Protein AF-A0A351SGM0-F1 (afdb_monomer_lite)

Radius of gyration: 14.9 Å; chains: 1; bounding box: 34×31×40 Å

Foldseek 3Di:
DDKDKWPQDQPVPPPQVVLVVVQWDKDKFHDHRTIIMMDIDNDAFPDKDFDDPPDDPPDHRFKIWTWHQDPVRDIDIDIGGDDDPQPDCPPPVSND

Structure (mmCIF, N/CA/C/O backbone):
data_AF-A0A351SGM0-F1
#
_entry.id   AF-A0A351SGM0-F1
#
loop_
_atom_site.group_PDB
_atom_site.id
_atom_site.type_symbol
_atom_site.label_atom_id
_atom_site.label_alt_id
_atom_site.label_comp_id
_atom_site.label_asym_id
_atom_site.label_entity_id
_atom_site.label_seq_id
_atom_site.pdbx_PDB_ins_code
_atom_site.Cartn_x
_atom_site.Cartn_y
_atom_site.Cartn_z
_atom_site.occupancy
_atom_site.B_iso_or_equiv
_atom_site.auth_seq_id
_atom_site.auth_comp_id
_atom_site.auth_asym_id
_atom_site.auth_atom_id
_atom_site.pdbx_PDB_model_num
ATOM 1 N N . VAL A 1 1 ? 2.121 -2.194 13.947 1.00 96.50 1 VAL A N 1
ATOM 2 C CA . VAL A 1 1 ? 1.988 -2.152 12.473 1.00 96.50 1 VAL A CA 1
ATOM 3 C C . VAL A 1 1 ? 3.361 -2.439 11.891 1.00 96.50 1 VAL A C 1
ATOM 5 O O . VAL A 1 1 ? 4.332 -1.990 12.484 1.00 96.50 1 VAL A O 1
ATOM 8 N N . ILE A 1 2 ? 3.453 -3.222 10.818 1.00 98.50 2 ILE A N 1
ATOM 9 C 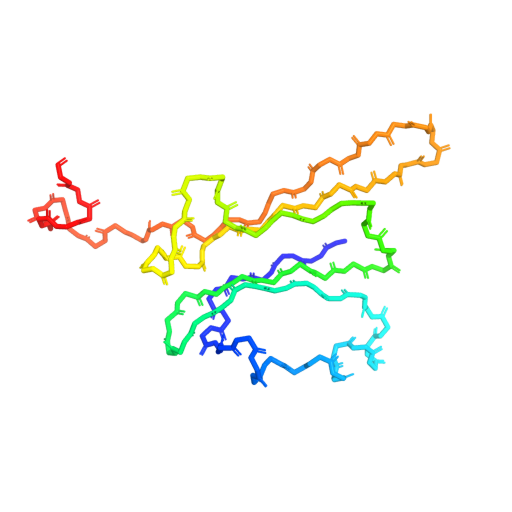CA . ILE A 1 2 ? 4.702 -3.556 10.124 1.00 98.50 2 ILE A CA 1
ATOM 10 C C . ILE A 1 2 ? 4.513 -3.200 8.648 1.00 98.50 2 ILE A C 1
ATOM 12 O O . ILE A 1 2 ? 3.570 -3.677 8.019 1.00 98.50 2 ILE A O 1
ATOM 16 N N . GLY A 1 3 ? 5.397 -2.365 8.106 1.00 98.31 3 GLY A N 1
ATOM 17 C CA . GLY A 1 3 ? 5.473 -2.086 6.675 1.00 98.31 3 GLY A CA 1
ATOM 18 C C . GLY A 1 3 ? 6.626 -2.865 6.053 1.00 98.31 3 GLY A C 1
ATOM 19 O O . GLY A 1 3 ? 7.754 -2.743 6.524 1.00 98.31 3 GLY A O 1
ATOM 20 N N . LEU A 1 4 ? 6.350 -3.651 5.014 1.00 98.25 4 LEU A N 1
ATOM 21 C CA . LEU A 1 4 ? 7.365 -4.325 4.204 1.00 98.25 4 LEU A CA 1
ATOM 22 C C . LEU A 1 4 ? 7.510 -3.621 2.857 1.00 98.25 4 LEU A C 1
ATOM 24 O O . LEU A 1 4 ? 6.516 -3.156 2.290 1.00 98.25 4 LEU A O 1
ATOM 28 N N . GLN A 1 5 ? 8.737 -3.578 2.349 1.00 98.00 5 GLN A N 1
ATOM 29 C CA . GLN A 1 5 ? 9.089 -3.041 1.038 1.00 98.00 5 GLN A CA 1
ATOM 30 C C . GLN A 1 5 ? 9.847 -4.100 0.239 1.00 98.00 5 GLN A C 1
ATOM 32 O O . GLN A 1 5 ? 10.467 -4.995 0.812 1.00 98.00 5 GLN A O 1
ATOM 37 N N . GLU A 1 6 ? 9.808 -3.967 -1.083 1.00 96.25 6 GLU A N 1
ATOM 38 C CA . GLU A 1 6 ? 10.515 -4.841 -2.017 1.00 96.25 6 GLU A CA 1
ATOM 39 C C . GLU A 1 6 ? 10.087 -6.319 -1.909 1.00 96.25 6 GLU A C 1
ATOM 41 O O . GLU A 1 6 ? 10.912 -7.232 -1.953 1.00 96.25 6 GLU A O 1
ATOM 46 N N . THR A 1 7 ? 8.777 -6.566 -1.775 1.00 96.50 7 THR A N 1
ATOM 47 C CA . THR A 1 7 ? 8.219 -7.926 -1.633 1.00 96.50 7 THR A CA 1
ATOM 48 C C . THR A 1 7 ? 8.405 -8.794 -2.883 1.00 96.50 7 THR A C 1
ATOM 50 O O . THR A 1 7 ? 8.390 -10.017 -2.768 1.00 96.50 7 THR A O 1
ATOM 53 N N . LYS A 1 8 ? 8.590 -8.183 -4.068 1.00 94.81 8 LYS A N 1
ATOM 54 C CA . LYS A 1 8 ? 8.899 -8.842 -5.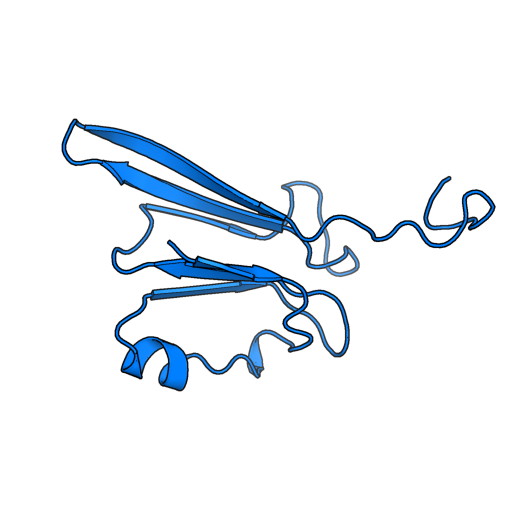359 1.00 94.81 8 LYS A CA 1
ATOM 55 C C . LYS A 1 8 ? 7.938 -9.964 -5.765 1.00 94.81 8 LYS A C 1
ATOM 57 O O . LYS A 1 8 ? 8.297 -10.856 -6.537 1.00 94.81 8 LYS A O 1
ATOM 62 N N . VAL A 1 9 ? 6.708 -9.910 -5.272 1.00 94.75 9 VAL A N 1
ATOM 63 C CA . VAL A 1 9 ? 5.671 -10.908 -5.523 1.00 94.75 9 VAL A CA 1
ATOM 64 C C . VAL A 1 9 ? 4.440 -10.215 -6.096 1.00 94.75 9 VAL A C 1
ATOM 66 O O . VAL A 1 9 ? 4.065 -9.131 -5.651 1.00 94.75 9 VAL A O 1
ATOM 69 N N . GLN A 1 10 ? 3.833 -10.828 -7.111 1.00 94.06 10 GLN A N 1
ATOM 70 C CA . GLN A 1 10 ? 2.545 -10.378 -7.641 1.00 94.06 10 GLN A CA 1
ATOM 71 C C . GLN A 1 10 ? 1.419 -10.717 -6.658 1.00 94.06 10 GLN A C 1
ATOM 73 O O . GLN A 1 10 ? 1.528 -11.712 -5.941 1.00 94.06 10 GLN A O 1
ATOM 78 N N . ASP A 1 11 ? 0.346 -9.924 -6.653 1.00 94.12 11 ASP A N 1
ATOM 79 C CA . ASP A 1 11 ? -0.731 -10.028 -5.657 1.00 94.12 11 ASP A CA 1
ATOM 80 C C . ASP A 1 11 ? -1.290 -11.461 -5.523 1.00 94.12 11 ASP A C 1
ATOM 82 O O . ASP A 1 11 ? -1.380 -11.971 -4.407 1.00 94.12 11 ASP A O 1
ATOM 86 N N . ASP A 1 12 ? -1.545 -12.159 -6.636 1.00 95.75 12 ASP A N 1
ATOM 87 C CA . ASP A 1 12 ? -2.103 -13.527 -6.635 1.00 95.75 12 ASP A CA 1
ATOM 88 C C . ASP A 1 12 ? -1.189 -14.591 -6.002 1.00 95.75 12 ASP A C 1
ATOM 90 O O . ASP A 1 12 ? -1.634 -15.692 -5.684 1.00 95.75 12 ASP A O 1
ATOM 94 N N . LEU A 1 13 ? 0.101 -14.286 -5.834 1.00 96.56 13 LEU A N 1
ATOM 95 C CA . LEU A 1 13 ? 1.089 -15.179 -5.224 1.00 96.56 13 LEU A CA 1
ATOM 96 C C . LEU A 1 13 ? 1.530 -14.713 -3.832 1.00 96.56 13 LEU A C 1
ATOM 98 O O . LEU A 1 13 ? 2.435 -15.311 -3.246 1.00 96.56 13 LEU A O 1
ATOM 102 N N . PHE A 1 14 ? 0.936 -13.645 -3.295 1.00 97.38 14 PHE A N 1
ATOM 103 C CA . PHE A 1 14 ? 1.292 -13.165 -1.968 1.00 97.38 14 PHE A CA 1
ATOM 104 C C . PHE A 1 14 ? 0.912 -14.214 -0.900 1.00 97.38 14 PHE A C 1
ATOM 106 O O . PHE A 1 14 ? -0.201 -14.744 -0.927 1.00 97.38 14 PHE A O 1
ATOM 113 N N . PRO A 1 15 ? 1.788 -14.521 0.076 1.00 97.19 15 PRO A N 1
ATOM 114 C CA . PRO A 1 15 ? 1.571 -15.604 1.040 1.00 97.19 15 PRO A CA 1
ATOM 115 C C . PRO A 1 15 ? 0.607 -15.198 2.171 1.00 97.19 15 PRO A C 1
ATOM 117 O O . PRO A 1 15 ? 0.993 -15.082 3.333 1.00 97.19 15 PRO A O 1
ATOM 120 N N . VAL A 1 16 ? -0.664 -14.963 1.837 1.00 97.69 16 VAL A N 1
ATOM 121 C CA . VAL A 1 16 ? -1.682 -14.446 2.769 1.00 97.69 16 VAL A CA 1
ATOM 122 C C . VAL A 1 16 ? -1.880 -15.357 3.981 1.00 97.69 16 VAL A C 1
ATOM 124 O O . VAL A 1 16 ? -1.894 -14.867 5.110 1.00 97.69 16 VAL A O 1
ATOM 127 N N . GLU A 1 17 ? -2.006 -16.667 3.767 1.00 97.88 17 GLU A N 1
ATOM 128 C CA . GLU A 1 17 ? -2.296 -17.617 4.851 1.00 97.88 17 GLU A CA 1
ATOM 129 C C . GLU A 1 17 ? -1.150 -17.705 5.864 1.00 97.88 17 GLU A C 1
ATOM 131 O O . GLU A 1 17 ? -1.398 -17.613 7.062 1.00 97.88 17 GLU A O 1
ATOM 136 N N . ALA A 1 18 ? 0.106 -17.718 5.405 1.00 97.69 18 ALA A N 1
ATOM 137 C CA . ALA A 1 18 ? 1.265 -17.681 6.299 1.00 97.69 18 ALA A CA 1
ATOM 138 C C . ALA A 1 18 ? 1.273 -16.425 7.191 1.00 97.69 18 ALA A C 1
ATOM 140 O O . ALA A 1 18 ? 1.631 -16.485 8.366 1.00 97.69 18 ALA A O 1
ATOM 141 N N . VAL A 1 19 ? 0.849 -15.269 6.667 1.00 97.81 19 VAL A N 1
ATOM 142 C CA . VAL A 1 19 ? 0.761 -14.040 7.471 1.00 97.81 19 VAL A CA 1
ATOM 143 C C . VAL A 1 19 ? -0.409 -14.089 8.461 1.00 97.81 19 VAL A C 1
ATOM 145 O O . VAL A 1 19 ? -0.267 -13.639 9.603 1.00 97.81 19 VAL A O 1
ATOM 148 N N . LYS A 1 20 ? -1.547 -14.666 8.059 1.00 96.75 20 LYS A N 1
ATOM 149 C CA . LYS A 1 20 ? -2.698 -14.878 8.947 1.00 96.75 20 LYS A CA 1
ATOM 150 C C . LYS A 1 20 ? -2.375 -15.836 10.092 1.00 96.75 20 LYS A C 1
ATOM 152 O O . LYS A 1 20 ? -2.780 -15.561 11.217 1.00 96.75 20 LYS A O 1
ATOM 157 N N . GLU A 1 21 ? -1.615 -16.902 9.843 1.00 98.06 21 GLU A N 1
ATOM 158 C CA . GLU A 1 21 ? -1.152 -17.849 10.871 1.00 98.06 21 GLU A CA 1
ATOM 159 C C . GLU A 1 21 ? -0.277 -17.172 11.939 1.00 98.06 21 GLU A C 1
ATOM 161 O O . GLU A 1 21 ? -0.350 -17.512 13.118 1.00 98.06 21 GLU A O 1
ATOM 166 N N . LEU A 1 22 ? 0.476 -16.131 11.567 1.00 97.81 22 LEU A N 1
ATOM 167 C CA . LEU A 1 22 ? 1.212 -15.272 12.508 1.00 97.81 22 LEU A CA 1
ATOM 168 C C . LEU A 1 22 ? 0.297 -14.295 13.284 1.00 97.81 22 LEU A C 1
ATOM 170 O O . LEU A 1 22 ? 0.760 -13.483 14.101 1.00 97.81 22 LEU A O 1
ATOM 174 N N . GLY A 1 23 ? -1.012 -14.340 13.029 1.00 98.12 23 GLY A N 1
ATOM 175 C CA . GLY A 1 23 ? -2.038 -13.517 13.656 1.00 98.12 23 GLY A CA 1
ATOM 176 C C . GLY A 1 23 ? -1.989 -12.060 13.211 1.00 98.12 23 GLY A C 1
ATOM 177 O O . GLY A 1 23 ? -2.127 -11.175 14.055 1.00 98.12 23 GLY A O 1
ATOM 178 N N . TYR A 1 24 ? -1.694 -11.793 11.937 1.00 98.62 24 TYR A N 1
ATOM 179 C CA . TYR A 1 24 ? -1.722 -10.450 11.357 1.00 98.62 24 TYR A CA 1
ATOM 180 C C . TYR A 1 24 ? -2.781 -10.349 10.258 1.00 98.62 24 TYR A C 1
ATOM 182 O O . TYR A 1 24 ? -2.948 -11.252 9.441 1.00 98.62 24 TYR A O 1
ATOM 190 N N . HIS A 1 25 ? -3.443 -9.198 10.194 1.00 98.31 25 HIS A N 1
ATOM 191 C CA . HIS A 1 25 ? -4.089 -8.733 8.974 1.00 98.31 25 HIS A CA 1
ATOM 192 C C . HIS A 1 25 ? -3.006 -8.290 7.996 1.00 98.31 25 HIS A C 1
ATOM 194 O O . HIS A 1 25 ? -1.995 -7.726 8.421 1.00 98.31 25 HIS A O 1
ATOM 200 N N . VAL A 1 26 ? -3.219 -8.521 6.703 1.00 98.25 26 VAL A N 1
ATOM 201 C CA . VAL A 1 26 ? -2.256 -8.154 5.668 1.00 98.25 26 VAL A CA 1
ATOM 202 C C . VAL A 1 26 ? -2.940 -7.540 4.462 1.00 98.25 26 VAL A C 1
ATOM 204 O O . VAL A 1 26 ? -3.949 -8.044 3.975 1.00 98.25 26 VAL A O 1
ATOM 207 N N . TYR A 1 27 ? -2.357 -6.451 3.982 1.00 98.25 27 TYR A N 1
ATOM 208 C CA . TYR A 1 27 ? -2.750 -5.750 2.770 1.00 98.25 27 TYR A CA 1
ATOM 209 C C . TYR A 1 27 ? -1.486 -5.485 1.971 1.00 98.25 27 TYR A C 1
ATOM 211 O O . TYR A 1 27 ? -0.467 -5.113 2.540 1.00 98.25 27 TYR A O 1
ATOM 219 N N . PHE A 1 28 ? -1.516 -5.695 0.667 1.00 98.12 28 PHE A N 1
ATOM 220 C CA . PHE A 1 28 ? -0.309 -5.672 -0.151 1.00 98.12 28 PHE A CA 1
ATOM 221 C C . PHE A 1 28 ? -0.618 -5.137 -1.537 1.00 98.12 28 PHE A C 1
ATOM 223 O O . PHE A 1 28 ? -1.763 -5.177 -1.987 1.00 98.12 28 PHE A O 1
ATOM 230 N N . HIS A 1 29 ? 0.402 -4.591 -2.180 1.00 97.00 29 HIS A N 1
ATOM 231 C CA . HIS A 1 29 ? 0.336 -4.112 -3.545 1.00 97.00 29 HIS A CA 1
ATOM 232 C C . HIS A 1 29 ? 1.654 -4.453 -4.219 1.00 97.00 29 HIS A C 1
ATOM 234 O O . HIS A 1 29 ? 2.689 -3.884 -3.868 1.00 97.00 29 HIS A O 1
ATOM 240 N N . GLY A 1 30 ? 1.628 -5.417 -5.129 1.00 94.31 30 GLY A N 1
ATOM 241 C CA . GLY A 1 30 ? 2.808 -5.987 -5.754 1.00 94.31 30 GLY A CA 1
ATOM 242 C C . GLY A 1 30 ? 2.604 -6.312 -7.228 1.00 94.31 30 GLY A C 1
ATOM 243 O O . GLY A 1 30 ? 1.495 -6.349 -7.752 1.00 94.31 30 GLY A O 1
ATOM 244 N N . GLN A 1 31 ? 3.724 -6.523 -7.910 1.00 89.44 31 GLN A N 1
ATOM 245 C CA . GLN A 1 31 ? 3.790 -6.955 -9.301 1.00 89.44 31 GLN A CA 1
ATOM 246 C C . GLN A 1 31 ? 4.901 -7.996 -9.446 1.00 89.44 31 GLN A C 1
ATOM 248 O O . GLN A 1 31 ? 5.744 -8.164 -8.562 1.00 89.44 31 GLN A O 1
ATOM 253 N N . LYS A 1 32 ? 4.917 -8.715 -10.569 1.00 89.31 32 LYS A N 1
ATOM 254 C CA . LYS A 1 32 ? 5.907 -9.767 -10.807 1.00 89.31 32 LYS A CA 1
ATOM 255 C C . LYS A 1 32 ? 7.337 -9.201 -10.777 1.00 89.31 32 LYS A C 1
ATOM 257 O O . LYS A 1 32 ? 7.626 -8.213 -11.448 1.00 89.31 32 LYS A O 1
ATOM 262 N N . ALA A 1 33 ? 8.222 -9.871 -10.032 1.00 83.75 33 ALA A N 1
ATOM 263 C CA . ALA A 1 33 ? 9.680 -9.676 -9.965 1.00 83.75 33 ALA A CA 1
ATOM 264 C C . ALA A 1 33 ? 10.211 -8.329 -9.424 1.00 83.75 33 ALA A C 1
ATOM 266 O O . ALA A 1 33 ? 11.382 -8.259 -9.047 1.00 83.75 33 ALA A O 1
ATOM 267 N N . HIS A 1 34 ? 9.391 -7.280 -9.337 1.00 86.94 34 HIS A N 1
ATOM 268 C CA . HIS A 1 34 ? 9.837 -5.934 -8.969 1.00 86.94 34 HIS A CA 1
ATOM 269 C C . HIS A 1 34 ? 8.924 -5.268 -7.934 1.00 86.94 34 HIS A C 1
ATOM 271 O O . HIS A 1 34 ? 7.735 -5.568 -7.843 1.00 86.94 34 HIS A O 1
ATOM 277 N N . TYR A 1 35 ? 9.500 -4.315 -7.193 1.00 91.88 35 TYR A N 1
ATOM 278 C CA . TYR A 1 35 ? 8.815 -3.456 -6.220 1.00 91.88 35 TYR A CA 1
ATOM 279 C C . TYR A 1 35 ? 8.040 -4.258 -5.165 1.00 91.88 35 TYR A C 1
ATOM 281 O O . TYR A 1 35 ? 8.534 -5.268 -4.659 1.00 91.88 35 TYR A O 1
ATOM 289 N N . GLY A 1 36 ? 6.846 -3.785 -4.819 1.00 96.50 36 GLY A N 1
ATOM 290 C CA . GLY A 1 36 ? 5.937 -4.439 -3.911 1.00 96.50 36 GLY A CA 1
ATOM 291 C C . GLY A 1 36 ? 6.046 -3.886 -2.499 1.00 96.50 36 GLY A C 1
ATOM 292 O O . GLY A 1 36 ? 7.138 -3.706 -1.958 1.00 96.50 36 GLY A O 1
ATOM 293 N N . VAL A 1 37 ? 4.893 -3.621 -1.900 1.00 98.19 37 VAL A N 1
ATOM 294 C CA . VAL A 1 37 ? 4.760 -3.181 -0.512 1.00 98.19 37 VAL A CA 1
ATOM 295 C C . VAL A 1 37 ? 3.684 -3.997 0.190 1.00 98.19 37 VAL A C 1
ATOM 297 O O . VAL A 1 37 ? 2.708 -4.420 -0.431 1.00 98.19 37 VAL A O 1
ATOM 300 N N . ALA A 1 38 ? 3.844 -4.204 1.496 1.00 98.38 38 ALA A N 1
ATOM 301 C CA . ALA A 1 38 ? 2.814 -4.810 2.333 1.00 98.38 38 ALA A CA 1
ATOM 302 C C . ALA A 1 38 ? 2.656 -4.069 3.663 1.00 98.38 38 ALA A C 1
ATOM 304 O O . ALA A 1 38 ? 3.615 -3.547 4.225 1.00 98.38 38 ALA A O 1
ATOM 305 N N . MET A 1 39 ? 1.428 -4.025 4.158 1.00 98.50 39 MET A N 1
ATOM 306 C CA . MET A 1 39 ? 1.009 -3.465 5.432 1.00 98.50 39 MET A CA 1
ATOM 307 C C . MET A 1 39 ? 0.444 -4.597 6.281 1.00 98.50 39 MET A C 1
ATOM 309 O O . MET A 1 39 ? -0.573 -5.193 5.925 1.00 98.50 39 MET A O 1
ATOM 313 N N . LEU A 1 40 ? 1.111 -4.897 7.392 1.00 98.56 40 LEU A N 1
ATOM 314 C CA . LEU A 1 40 ? 0.687 -5.902 8.354 1.00 98.56 40 LEU A CA 1
ATOM 315 C C . LEU A 1 40 ? 0.283 -5.226 9.665 1.00 98.56 40 LEU A C 1
ATOM 317 O O . LEU A 1 40 ? 0.983 -4.354 10.192 1.00 98.56 40 LEU A O 1
ATOM 321 N N . SER A 1 41 ? -0.827 -5.653 10.251 1.00 98.38 41 SER A N 1
ATOM 322 C CA . SER A 1 41 ? -1.326 -5.079 11.501 1.00 98.38 41 SER A CA 1
ATOM 323 C C . SER A 1 41 ? -2.052 -6.112 12.356 1.00 98.38 41 SER A C 1
ATOM 325 O O . SER A 1 41 ? -2.644 -7.057 11.849 1.00 98.38 41 SER A O 1
ATOM 327 N N . LYS A 1 42 ? -1.992 -5.947 13.685 1.00 97.50 42 LYS A N 1
ATOM 328 C CA . LYS A 1 42 ? -2.759 -6.783 14.625 1.00 97.50 42 LYS A CA 1
ATOM 329 C C . LYS A 1 42 ? -4.243 -6.419 14.665 1.00 97.50 42 LYS A C 1
ATOM 331 O O . LYS A 1 42 ? -5.057 -7.268 14.982 1.00 97.50 42 LYS A O 1
ATOM 336 N N . GLN A 1 43 ? -4.571 -5.171 14.347 1.00 96.50 43 GLN A N 1
ATOM 337 C CA . GLN A 1 43 ? -5.940 -4.678 14.213 1.00 96.50 43 GLN A CA 1
ATOM 338 C C . GLN A 1 43 ? -6.232 -4.419 12.733 1.00 96.50 43 GLN A C 1
ATOM 340 O O . GLN A 1 43 ? -5.311 -3.998 12.020 1.00 96.50 43 GLN A O 1
ATOM 345 N N . PRO A 1 44 ? -7.462 -4.644 12.252 1.00 97.25 44 PRO A N 1
ATOM 346 C CA . PRO A 1 44 ? -7.821 -4.288 10.890 1.00 97.25 44 PRO A CA 1
ATOM 347 C C . PRO A 1 44 ? -7.856 -2.753 10.737 1.00 97.25 44 PRO A C 1
ATOM 349 O O . PRO A 1 44 ? -8.361 -2.063 11.625 1.00 97.25 44 PRO A O 1
ATOM 352 N N . PRO A 1 45 ? -7.313 -2.193 9.645 1.00 97.81 45 PRO A N 1
ATOM 353 C CA . PRO A 1 45 ? -7.484 -0.783 9.320 1.00 97.81 45 PRO A CA 1
ATOM 354 C C . PRO A 1 45 ? -8.937 -0.474 8.927 1.00 97.81 45 PRO A C 1
ATOM 356 O O . PRO A 1 45 ? -9.638 -1.321 8.374 1.00 97.81 45 PRO A O 1
ATOM 359 N N . ALA A 1 46 ? -9.366 0.762 9.170 1.00 97.81 46 ALA A N 1
ATOM 360 C CA . ALA A 1 46 ? -10.662 1.286 8.746 1.00 97.81 46 ALA A CA 1
ATOM 361 C C . ALA A 1 46 ? -10.707 1.558 7.232 1.00 97.81 46 ALA A C 1
ATOM 363 O O . ALA A 1 46 ? -11.756 1.428 6.606 1.00 97.81 46 ALA A O 1
ATOM 364 N N . ALA A 1 47 ? -9.565 1.918 6.639 1.00 97.88 47 ALA A N 1
ATOM 365 C CA . ALA A 1 47 ? -9.413 2.122 5.203 1.00 97.88 47 ALA A CA 1
ATOM 366 C C . ALA A 1 47 ? -7.998 1.748 4.748 1.00 97.88 47 ALA A C 1
ATOM 368 O O . ALA A 1 47 ? -7.033 1.917 5.496 1.00 97.88 47 ALA A O 1
ATOM 369 N N . VAL A 1 48 ? -7.875 1.263 3.509 1.00 97.88 48 VAL A N 1
ATOM 370 C CA . VAL A 1 48 ? -6.591 0.962 2.860 1.00 97.88 48 VAL A CA 1
ATOM 371 C C . VAL A 1 48 ? -6.592 1.534 1.451 1.00 97.88 48 VAL A C 1
ATOM 373 O O . VAL A 1 48 ? -7.541 1.331 0.699 1.00 97.88 48 VAL A O 1
ATOM 376 N N . ILE A 1 49 ? -5.510 2.219 1.092 1.00 97.31 49 ILE A N 1
ATOM 377 C CA . ILE A 1 49 ? -5.279 2.792 -0.235 1.00 97.31 49 ILE A CA 1
ATOM 378 C C . ILE A 1 49 ? -3.984 2.188 -0.781 1.00 97.31 49 ILE A C 1
ATOM 380 O O . ILE A 1 49 ? -2.947 2.239 -0.117 1.00 97.31 49 ILE A O 1
ATOM 384 N N . LYS A 1 50 ? -4.047 1.599 -1.976 1.00 96.38 50 LYS A N 1
ATOM 385 C CA . LYS A 1 50 ? -2.894 1.048 -2.700 1.00 96.38 50 LYS A CA 1
ATOM 386 C C . LYS A 1 50 ? -2.506 2.027 -3.811 1.00 96.38 50 LYS A C 1
ATOM 388 O O . LYS A 1 50 ? -3.379 2.409 -4.581 1.00 96.38 50 LYS A O 1
ATOM 393 N N . GLY A 1 51 ? -1.232 2.408 -3.885 1.00 95.56 51 GLY A N 1
ATOM 394 C CA . GLY A 1 51 ? -0.763 3.425 -4.832 1.00 95.56 51 GLY A CA 1
ATOM 395 C C . GLY A 1 51 ? -1.275 4.833 -4.513 1.00 95.56 51 GLY A C 1
ATOM 396 O O . GLY A 1 51 ? -1.771 5.104 -3.413 1.00 95.56 51 GLY A O 1
ATO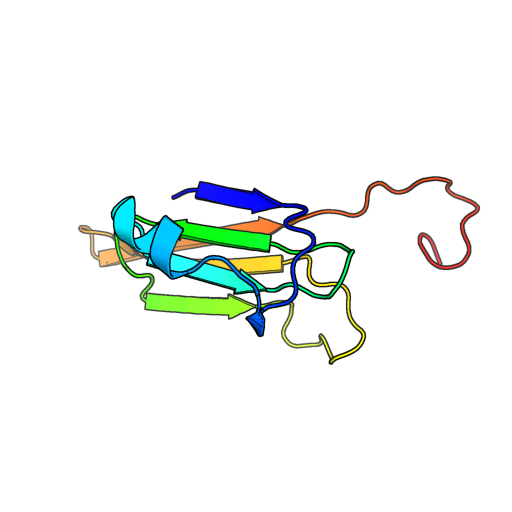M 397 N N . TYR A 1 52 ? -1.132 5.732 -5.479 1.00 92.00 52 TYR A N 1
ATOM 398 C CA . TYR A 1 52 ? -1.744 7.056 -5.488 1.00 92.00 52 TYR A CA 1
ATOM 399 C C . TYR A 1 52 ? -3.043 7.066 -6.307 1.00 92.00 52 TYR A C 1
ATOM 401 O O . TYR A 1 52 ? -3.228 6.224 -7.181 1.00 92.00 52 TYR A O 1
ATOM 409 N N . PRO A 1 53 ? -3.948 8.039 -6.082 1.00 88.38 53 PRO A N 1
ATOM 410 C CA . PRO A 1 53 ? -5.193 8.147 -6.850 1.00 88.38 53 PRO A CA 1
ATOM 411 C C . PRO A 1 53 ? -5.007 8.313 -8.365 1.00 88.38 53 PRO A C 1
ATOM 413 O O . PRO A 1 53 ? -5.950 8.090 -9.117 1.00 88.38 53 PRO A O 1
ATOM 416 N N . SER A 1 54 ? -3.826 8.757 -8.796 1.00 90.38 54 SER A N 1
ATOM 417 C CA . SER A 1 54 ? -3.453 8.930 -10.200 1.00 90.38 54 SER A CA 1
ATOM 418 C C . SER A 1 54 ? -2.776 7.707 -10.819 1.00 90.38 54 SER A C 1
ATOM 420 O O . SER A 1 54 ? -2.514 7.751 -12.015 1.00 90.38 54 SER A O 1
ATOM 422 N N . ASP A 1 55 ? -2.453 6.678 -10.028 1.00 90.62 55 ASP A N 1
ATOM 423 C CA . ASP A 1 55 ? -1.702 5.519 -10.516 1.00 90.62 55 ASP A CA 1
ATOM 424 C C . ASP A 1 55 ? -2.571 4.631 -11.420 1.00 90.62 55 ASP A C 1
ATOM 426 O O . ASP A 1 55 ? -3.755 4.410 -11.146 1.00 90.62 55 ASP A O 1
ATOM 430 N N . ASP A 1 56 ? -1.957 4.051 -12.451 1.00 90.50 56 ASP A N 1
ATOM 431 C CA . ASP A 1 56 ? -2.573 3.070 -13.342 1.00 90.50 56 ASP A CA 1
ATOM 432 C C . ASP A 1 56 ? -1.978 1.646 -13.198 1.00 90.50 56 ASP A C 1
ATOM 434 O O . ASP A 1 56 ? -1.365 1.265 -12.188 1.00 90.50 56 ASP A O 1
ATOM 438 N N . GLU A 1 57 ? -2.245 0.775 -14.176 1.00 84.25 57 GLU A N 1
ATOM 439 C CA . GLU A 1 57 ? -1.756 -0.608 -14.182 1.00 84.25 57 GLU A CA 1
ATOM 440 C C . GLU A 1 57 ? -0.235 -0.736 -14.418 1.00 84.25 57 GLU A C 1
ATOM 442 O O . GLU A 1 57 ? 0.378 -1.708 -13.963 1.00 84.25 57 GLU A O 1
ATOM 447 N N . ASN A 1 58 ? 0.378 0.265 -15.051 1.00 86.31 58 ASN A N 1
ATOM 448 C CA . ASN A 1 58 ? 1.796 0.339 -15.398 1.00 86.31 58 ASN A CA 1
ATOM 449 C C . ASN A 1 58 ? 2.644 1.026 -14.317 1.00 86.31 58 ASN A C 1
ATOM 451 O O . ASN A 1 58 ? 3.869 0.867 -14.311 1.00 86.31 58 ASN A O 1
ATOM 455 N N . ASP A 1 59 ? 2.018 1.765 -13.399 1.00 89.44 59 ASP A N 1
ATOM 456 C CA . ASP A 1 59 ? 2.723 2.439 -12.312 1.00 89.44 59 ASP A CA 1
ATOM 457 C C . ASP A 1 59 ? 3.362 1.478 -11.300 1.00 89.44 59 ASP A C 1
ATOM 459 O O . ASP A 1 59 ? 2.874 0.387 -10.983 1.00 89.44 59 ASP A O 1
ATOM 463 N N . GLN A 1 60 ? 4.503 1.915 -10.760 1.00 89.38 60 GLN A N 1
ATOM 464 C CA . GLN A 1 60 ? 5.332 1.102 -9.873 1.00 89.38 60 GLN A CA 1
ATOM 465 C C . GLN A 1 60 ? 4.652 0.914 -8.513 1.00 89.38 60 GLN A C 1
ATOM 467 O O . GLN A 1 60 ? 4.391 1.871 -7.785 1.00 89.38 60 GLN A O 1
ATOM 472 N N . ARG A 1 61 ? 4.466 -0.346 -8.106 1.00 93.31 61 ARG A N 1
ATOM 473 C CA . ARG A 1 61 ? 3.805 -0.750 -6.849 1.00 93.31 61 ARG A CA 1
ATOM 474 C C . ARG A 1 61 ? 4.643 -0.414 -5.607 1.00 93.31 61 ARG A C 1
ATOM 476 O O . ARG A 1 61 ? 5.310 -1.279 -5.036 1.00 93.31 61 ARG A O 1
ATOM 483 N N . ARG A 1 62 ? 4.660 0.865 -5.222 1.00 96.06 62 ARG A N 1
ATOM 484 C CA . ARG A 1 62 ? 5.576 1.433 -4.212 1.00 96.06 62 ARG A CA 1
ATOM 485 C C . ARG A 1 62 ? 4.906 2.051 -2.995 1.00 96.06 62 ARG A C 1
ATOM 487 O O . ARG A 1 62 ? 5.626 2.408 -2.069 1.00 96.06 62 ARG A O 1
ATOM 494 N N . MET A 1 63 ? 3.586 2.200 -2.976 1.00 97.75 63 MET A N 1
ATOM 495 C CA . MET A 1 63 ? 2.892 2.875 -1.881 1.00 97.75 63 MET A CA 1
ATOM 496 C C . MET A 1 63 ? 1.693 2.067 -1.393 1.00 97.75 63 MET A C 1
ATOM 498 O O . MET A 1 63 ? 0.911 1.544 -2.188 1.00 97.75 63 MET A O 1
ATOM 502 N N . ILE A 1 64 ? 1.543 1.981 -0.073 1.00 98.31 64 ILE A N 1
ATOM 503 C CA . ILE A 1 64 ? 0.318 1.527 0.579 1.00 98.31 64 ILE A CA 1
ATOM 504 C C . ILE A 1 64 ? 0.075 2.365 1.834 1.00 98.31 64 ILE A C 1
ATOM 506 O O . ILE A 1 64 ? 0.972 2.563 2.654 1.00 98.31 64 ILE A O 1
ATOM 510 N N . THR A 1 65 ? -1.147 2.866 1.973 1.00 98.38 65 THR A N 1
ATOM 511 C CA . THR A 1 65 ? -1.588 3.694 3.099 1.00 98.38 65 THR A CA 1
ATOM 512 C C . THR A 1 65 ? -2.715 2.987 3.834 1.00 98.38 65 THR A C 1
ATOM 514 O O . THR A 1 65 ? -3.571 2.371 3.201 1.00 98.38 65 THR A O 1
ATOM 517 N N . ALA A 1 66 ? -2.726 3.073 5.161 1.00 98.38 66 ALA A N 1
ATOM 518 C CA . ALA A 1 66 ? -3.776 2.501 5.991 1.00 98.38 66 ALA A CA 1
ATOM 519 C C . ALA A 1 66 ? -4.177 3.454 7.121 1.00 98.38 66 ALA A C 1
ATOM 521 O O . ALA A 1 66 ? -3.314 4.018 7.795 1.00 98.38 66 ALA A O 1
ATOM 522 N N . ASP A 1 67 ? -5.483 3.584 7.338 1.00 98.50 67 ASP A N 1
ATOM 523 C CA . ASP A 1 67 ? -6.064 4.370 8.426 1.00 98.50 67 ASP A CA 1
ATOM 524 C C . ASP A 1 67 ? -6.501 3.446 9.560 1.00 98.50 67 ASP A C 1
ATOM 526 O O . ASP A 1 67 ? -7.228 2.480 9.334 1.00 98.50 67 ASP A O 1
ATOM 530 N N . PHE A 1 68 ? -6.084 3.744 10.787 1.00 98.31 68 PHE A N 1
ATOM 531 C CA . PHE A 1 68 ? -6.422 2.978 11.985 1.00 98.31 68 PHE A CA 1
ATOM 532 C C . PHE A 1 68 ? -7.182 3.852 12.976 1.00 98.31 68 PHE A C 1
ATOM 534 O O . PHE A 1 68 ? -6.694 4.909 13.376 1.00 98.31 68 PHE A O 1
ATOM 541 N N . SER A 1 69 ? -8.351 3.392 13.415 1.00 97.50 69 SER A N 1
ATOM 542 C CA . SER A 1 69 ? -9.086 4.032 14.506 1.00 97.50 69 SER A CA 1
ATOM 543 C C . SER A 1 69 ? -8.378 3.788 15.840 1.00 97.50 69 SER A C 1
ATOM 545 O O . SER A 1 69 ? -8.014 2.656 16.165 1.00 97.50 69 SER A O 1
ATOM 547 N N . LEU A 1 70 ? -8.182 4.849 16.615 1.00 96.44 70 LEU A N 1
ATOM 548 C CA . LEU A 1 70 ? -7.572 4.812 17.939 1.00 96.44 70 LEU A CA 1
ATOM 549 C C . LEU A 1 70 ? -8.645 4.810 19.035 1.00 96.44 70 LEU A C 1
ATOM 551 O O . LEU A 1 70 ? -9.768 5.273 18.841 1.00 96.44 70 LEU A O 1
ATOM 555 N N . ALA A 1 71 ? -8.288 4.317 20.223 1.00 95.62 71 ALA A N 1
ATOM 556 C CA . ALA A 1 71 ? -9.214 4.214 21.356 1.00 95.62 71 ALA A CA 1
ATOM 557 C C . ALA A 1 71 ? -9.738 5.576 21.856 1.00 95.62 71 ALA A C 1
ATOM 559 O O . ALA A 1 71 ? -10.798 5.637 22.472 1.00 95.62 71 ALA A O 1
ATOM 560 N N . ASN A 1 72 ? -9.014 6.664 21.585 1.00 96.75 72 ASN A N 1
ATOM 561 C CA . ASN A 1 72 ? -9.415 8.035 21.909 1.00 96.75 72 ASN A CA 1
ATOM 562 C C . ASN A 1 72 ? -10.348 8.665 20.852 1.00 96.75 72 ASN A C 1
ATOM 564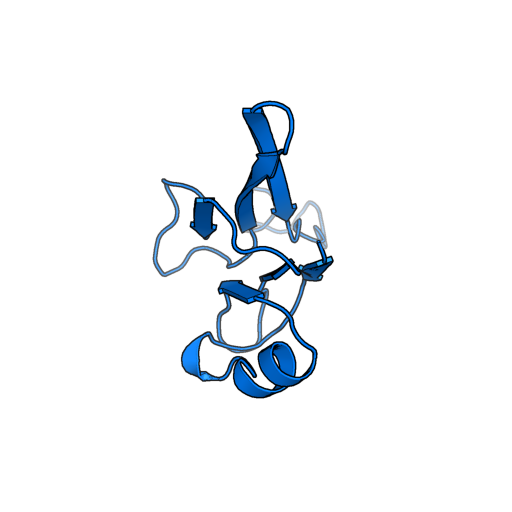 O O . ASN A 1 72 ? -10.669 9.844 20.960 1.00 96.75 72 ASN A O 1
ATOM 568 N N . GLY A 1 73 ? -10.770 7.904 19.835 1.00 96.31 73 GLY A N 1
ATOM 569 C CA . GLY A 1 73 ? -11.630 8.379 18.749 1.00 96.31 73 GLY A CA 1
ATOM 570 C C . GLY A 1 73 ? -10.888 9.048 17.589 1.00 96.31 73 GLY A C 1
ATOM 571 O O . GLY A 1 73 ? -11.520 9.408 16.598 1.00 96.31 73 GLY A O 1
ATOM 572 N N . GLU A 1 74 ? -9.565 9.199 17.667 1.00 98.00 74 GLU A N 1
ATOM 573 C CA . GLU A 1 74 ? -8.758 9.750 16.576 1.00 98.00 74 GLU A CA 1
ATOM 574 C C . GLU A 1 74 ? -8.432 8.691 15.511 1.00 98.00 74 GLU A C 1
ATOM 576 O O . GLU A 1 74 ? -8.616 7.488 15.703 1.00 98.00 74 GLU A O 1
ATOM 581 N N . THR A 1 75 ? -7.924 9.143 14.362 1.00 98.25 75 THR A N 1
ATOM 582 C CA . THR A 1 75 ? -7.460 8.268 13.277 1.00 98.25 75 THR A CA 1
ATOM 583 C C . THR A 1 75 ? -5.959 8.430 13.071 1.00 98.25 75 THR A C 1
ATOM 585 O O . THR A 1 75 ? -5.477 9.533 12.825 1.00 98.25 75 THR A O 1
ATOM 588 N N . LEU A 1 76 ? -5.224 7.318 13.118 1.00 98.12 76 LEU A N 1
ATOM 589 C CA . LEU A 1 76 ? -3.817 7.249 12.735 1.00 98.12 76 LEU A CA 1
ATOM 590 C C . LEU A 1 76 ? -3.697 6.798 11.280 1.00 98.12 76 LEU A C 1
ATOM 592 O O . LEU A 1 76 ? -4.006 5.651 10.960 1.00 98.12 76 LEU A O 1
ATOM 596 N N . ARG A 1 77 ? -3.175 7.671 10.419 1.00 98.25 77 ARG A N 1
ATOM 597 C CA . ARG A 1 77 ? -2.806 7.323 9.044 1.00 98.25 77 ARG A CA 1
ATOM 598 C C . ARG A 1 77 ? -1.350 6.871 8.981 1.00 98.25 77 ARG A C 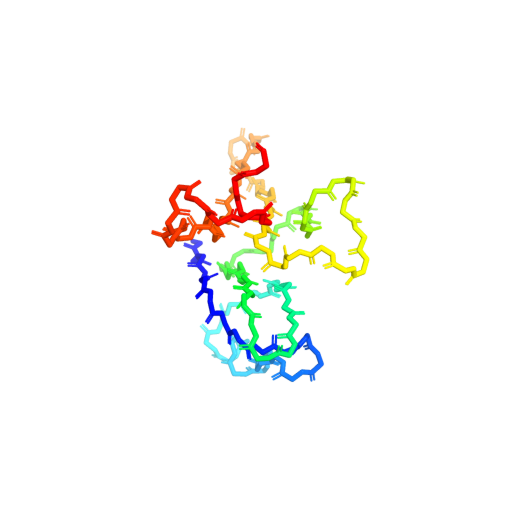1
ATOM 600 O O . ARG A 1 77 ? -0.449 7.619 9.352 1.00 98.25 77 ARG A O 1
ATOM 607 N N . VAL A 1 78 ? -1.115 5.663 8.480 1.00 98.38 78 VAL A N 1
ATOM 608 C CA . VAL A 1 78 ? 0.221 5.083 8.285 1.00 98.38 78 VAL A CA 1
ATOM 609 C C . VAL A 1 78 ? 0.504 4.955 6.794 1.00 98.38 78 VAL A C 1
ATOM 611 O O . VAL A 1 78 ? -0.269 4.328 6.073 1.00 98.38 78 VAL A O 1
ATOM 614 N N . LEU A 1 79 ? 1.628 5.513 6.344 1.00 98.38 79 LEU A N 1
ATOM 615 C CA . LEU A 1 79 ? 2.106 5.412 4.966 1.00 98.38 79 LEU A CA 1
ATOM 616 C C . LEU A 1 79 ? 3.323 4.484 4.926 1.00 98.38 79 LEU A C 1
ATOM 618 O O . LEU A 1 79 ? 4.282 4.687 5.669 1.00 98.38 79 LEU A O 1
ATOM 622 N N . ASN A 1 80 ? 3.299 3.486 4.046 1.00 98.50 80 ASN A N 1
ATOM 623 C CA . ASN A 1 80 ? 4.444 2.631 3.749 1.00 98.50 80 ASN A CA 1
ATOM 624 C C . ASN A 1 80 ? 4.863 2.825 2.289 1.00 98.50 80 ASN A C 1
ATOM 626 O O . ASN A 1 80 ? 4.157 2.395 1.374 1.00 98.50 80 ASN A O 1
ATOM 630 N N . GLY A 1 81 ? 6.020 3.464 2.102 1.00 97.19 81 GLY A N 1
ATOM 631 C CA . GLY A 1 81 ? 6.579 3.799 0.799 1.00 97.19 81 GLY A CA 1
ATOM 632 C C . GLY A 1 81 ? 7.916 3.112 0.529 1.00 97.19 81 GLY A C 1
ATOM 633 O O . GLY A 1 81 ? 8.842 3.206 1.332 1.00 97.19 81 GLY A O 1
ATOM 634 N N . TYR A 1 82 ? 8.042 2.484 -0.640 1.00 95.75 82 TYR A N 1
ATOM 635 C CA . TYR A 1 82 ? 9.311 2.033 -1.208 1.00 95.75 82 TYR A CA 1
ATOM 636 C C . TYR A 1 82 ? 9.841 3.085 -2.185 1.00 95.75 82 TYR A C 1
ATOM 638 O O . TYR A 1 82 ? 9.572 3.034 -3.388 1.00 95.75 82 TYR A O 1
ATOM 646 N N . PHE A 1 83 ? 10.577 4.067 -1.670 1.00 93.00 83 PHE A N 1
ATOM 647 C CA . PHE A 1 83 ? 11.087 5.172 -2.481 1.00 93.00 83 PHE A CA 1
ATOM 648 C C . PHE A 1 83 ? 12.135 4.699 -3.510 1.00 93.00 83 PHE A C 1
ATOM 650 O O . PHE A 1 83 ? 12.875 3.747 -3.240 1.00 93.00 83 PHE A O 1
ATOM 657 N N . PRO A 1 84 ? 12.199 5.314 -4.707 1.00 89.06 84 PRO A N 1
ATOM 658 C CA . PRO A 1 84 ? 13.173 4.942 -5.728 1.00 89.06 84 PRO A CA 1
ATOM 659 C C . PRO A 1 84 ? 14.614 5.056 -5.222 1.00 89.06 84 PRO A C 1
ATOM 661 O O . PRO A 1 84 ? 14.996 6.061 -4.632 1.00 89.06 84 PRO A O 1
ATOM 664 N N . GLN A 1 85 ? 15.434 4.044 -5.513 1.00 87.50 85 GLN A N 1
ATOM 665 C CA . GLN A 1 85 ? 16.849 4.025 -5.123 1.00 87.50 85 GLN A CA 1
ATOM 666 C C . GLN A 1 85 ? 17.693 5.077 -5.876 1.00 87.50 85 GLN A C 1
ATOM 668 O O . GLN A 1 85 ? 18.761 5.454 -5.406 1.00 87.50 85 GLN A O 1
ATOM 673 N N . GLY A 1 86 ? 17.207 5.574 -7.019 1.00 77.31 86 GLY A N 1
ATOM 674 C CA . GLY A 1 86 ? 17.823 6.663 -7.782 1.00 77.31 86 GLY A CA 1
ATOM 675 C C . GLY A 1 86 ? 18.814 6.212 -8.858 1.00 77.31 86 GLY A C 1
ATOM 676 O O . GLY A 1 86 ? 18.750 6.715 -9.965 1.00 77.31 86 GLY A O 1
ATOM 677 N N . GLU A 1 87 ? 19.655 5.207 -8.624 1.00 80.06 87 GLU A N 1
ATOM 678 C CA . GLU A 1 87 ? 20.747 4.815 -9.535 1.00 80.06 87 GLU A CA 1
ATOM 679 C C . GLU A 1 87 ? 21.667 5.991 -9.927 1.00 80.06 87 GLU A C 1
ATOM 681 O O . GLU A 1 87 ? 22.563 6.332 -9.159 1.00 80.06 87 GLU A O 1
ATOM 686 N N . SER A 1 88 ? 21.455 6.616 -11.091 1.00 75.06 88 SER A N 1
ATOM 687 C CA . SER A 1 88 ? 22.252 7.730 -11.618 1.00 75.06 88 SER A CA 1
ATOM 688 C C . SER A 1 88 ? 21.353 8.903 -11.984 1.00 75.06 88 SER A C 1
ATOM 690 O O . SER A 1 88 ? 20.267 8.703 -12.524 1.00 75.06 88 SER A O 1
ATOM 692 N N . ARG A 1 89 ? 21.835 10.130 -11.753 1.00 74.19 89 ARG A N 1
ATOM 693 C CA . ARG A 1 89 ? 21.148 11.372 -12.146 1.00 74.19 89 ARG A CA 1
ATOM 694 C C . ARG A 1 89 ? 20.946 11.495 -13.656 1.00 74.19 89 ARG A C 1
ATOM 696 O O . ARG A 1 89 ? 20.001 12.149 -14.067 1.00 74.19 89 ARG A O 1
ATOM 703 N N . ASP A 1 90 ? 21.785 10.838 -14.451 1.00 76.69 90 ASP A N 1
ATOM 704 C CA . ASP A 1 90 ? 21.682 10.844 -15.915 1.00 76.69 90 ASP A CA 1
ATOM 705 C C . ASP A 1 90 ? 20.672 9.804 -16.437 1.00 76.69 90 ASP A C 1
ATOM 707 O O . ASP A 1 90 ? 20.571 9.581 -17.643 1.00 76.69 90 ASP A O 1
ATOM 711 N N . HIS A 1 91 ? 19.947 9.114 -15.547 1.00 65.62 91 HIS A N 1
ATOM 712 C CA . HIS A 1 91 ? 19.012 8.068 -15.940 1.00 65.62 91 HIS A CA 1
ATOM 713 C C . HIS A 1 91 ? 17.717 8.681 -16.513 1.00 65.62 91 HIS A C 1
ATOM 715 O O . HIS A 1 91 ? 16.881 9.165 -15.741 1.00 65.62 91 HIS A O 1
ATOM 721 N N . PRO A 1 92 ? 17.457 8.547 -17.830 1.00 66.25 92 PRO A N 1
ATOM 722 C CA . PRO A 1 92 ? 16.449 9.341 -18.544 1.00 66.25 92 PRO A CA 1
ATOM 723 C C . PRO A 1 92 ? 15.005 9.093 -18.083 1.00 66.25 92 PR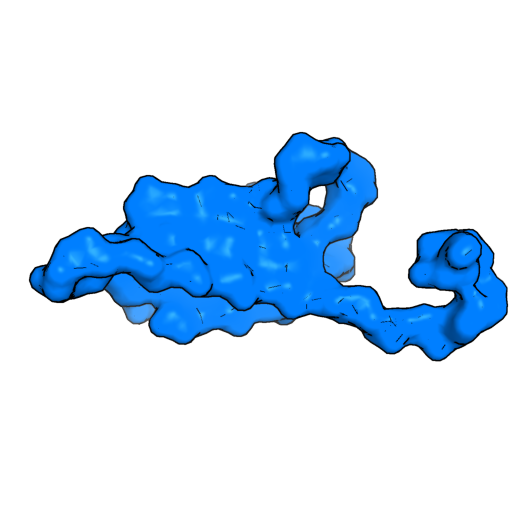O A C 1
ATOM 725 O O . PRO A 1 92 ? 14.134 9.921 -18.303 1.00 66.25 92 PRO A O 1
ATOM 728 N N . VAL A 1 93 ? 14.740 7.945 -17.448 1.00 66.19 93 VAL A N 1
ATOM 729 C CA . VAL A 1 93 ? 13.400 7.564 -16.954 1.00 66.19 93 VAL A CA 1
ATOM 730 C C . VAL A 1 93 ? 13.221 7.790 -15.443 1.00 66.19 93 VAL A C 1
ATOM 732 O O . VAL A 1 93 ? 12.097 7.894 -14.969 1.00 66.19 93 VAL A O 1
ATOM 735 N N . LYS A 1 94 ? 14.308 7.843 -14.658 1.00 58.34 94 LYS A N 1
ATOM 736 C CA . LYS A 1 94 ? 14.230 7.936 -13.182 1.00 58.34 94 LYS A CA 1
ATOM 737 C C . LYS A 1 94 ? 14.336 9.381 -12.691 1.00 58.34 94 LYS A C 1
ATOM 739 O O . LYS A 1 94 ? 13.782 9.688 -11.640 1.00 58.34 94 LYS A O 1
ATOM 744 N N . PHE A 1 95 ? 15.020 10.233 -13.455 1.00 59.97 95 PHE A N 1
ATOM 745 C CA . PHE A 1 95 ? 15.119 11.675 -13.241 1.00 59.97 95 PHE A CA 1
ATOM 746 C C . PHE A 1 95 ? 14.855 12.405 -14.572 1.00 59.97 95 PHE A C 1
ATOM 748 O O . PHE A 1 95 ? 15.814 12.755 -15.260 1.00 59.97 95 PHE A O 1
ATOM 755 N N . PRO A 1 96 ? 13.581 12.548 -14.983 1.00 56.94 96 PRO A N 1
ATOM 756 C CA . PRO A 1 96 ? 13.216 13.343 -16.155 1.00 56.94 96 PRO A CA 1
ATOM 757 C C . PRO A 1 96 ? 13.420 14.851 -15.941 1.00 56.94 96 PRO A C 1
ATOM 759 O O . PRO A 1 96 ? 13.407 15.304 -14.770 1.00 56.94 96 PRO A O 1
#

pLDDT: mean 92.53, std 9.6, range [56.94, 98.62]

Secondary structure (DSSP, 8-state):
-EEEE-----GGG--HHHHHHTT-EEEEE--SSS--EEEEESS--SEEEES-TT--SSS---EEEEEEE-TTS-EEEEEEE-------TT-TTT--

Sequence (96 aa):
VIGLQETKVQDDLFPVEAVKELGYHVYFHGQKAHYGVAMLSKQPPAAVIKGYPSDDENDQRRMITADFSLANGETLRVLNGYFPQGESRDHPVKFP